Protein AF-A0A354H2T2-F1 (afdb_monomer)

Sequence (137 aa):
MGKTIIQIYEVQKPKEAEALVDLGVDHIGSVLTDSAKLKNAAIRKTVQVIQQAGAKSGLIPLFKDQAIIFQALDYYQPDFVHFCDLLSPFPRDQAKVAHNFDALLSLQSAVKDRFPQIEIMRSLSVPRTGISQTDKI

Radius of gyration: 16.94 Å; Cα contacts (8 Å, |Δi|>4): 197; chains: 1; bounding box: 33×37×43 Å

Structure (mmCIF, N/CA/C/O backbone):
data_AF-A0A354H2T2-F1
#
_entry.id   AF-A0A354H2T2-F1
#
loop_
_atom_site.group_PDB
_atom_site.id
_atom_site.type_symbol
_atom_site.label_atom_id
_atom_site.label_alt_id
_atom_site.label_comp_id
_atom_site.label_asym_id
_atom_site.label_entity_id
_atom_site.label_seq_id
_atom_site.pdbx_PDB_ins_code
_atom_site.Cartn_x
_atom_site.Cartn_y
_atom_site.Cartn_z
_atom_site.occupancy
_atom_site.B_iso_or_equiv
_atom_site.auth_seq_id
_atom_site.auth_comp_id
_atom_site.auth_asym_id
_atom_site.auth_atom_id
_atom_site.pdbx_PDB_model_num
ATOM 1 N N . MET A 1 1 ? 15.581 -15.030 14.905 1.00 53.19 1 MET A N 1
ATOM 2 C CA . MET A 1 1 ? 14.663 -15.048 13.744 1.00 53.19 1 MET A CA 1
ATOM 3 C C . MET A 1 1 ? 13.819 -13.789 13.794 1.00 53.19 1 MET A C 1
ATOM 5 O O . MET A 1 1 ? 13.355 -13.455 14.875 1.00 53.19 1 MET A O 1
ATOM 9 N N . GLY A 1 2 ? 13.680 -13.071 12.677 1.00 79.56 2 GLY A N 1
ATOM 10 C CA . GLY A 1 2 ? 12.769 -11.925 12.602 1.00 79.56 2 GLY A CA 1
ATOM 11 C C . GLY A 1 2 ? 11.308 -12.376 12.679 1.00 79.56 2 GLY A C 1
ATOM 12 O O . GLY A 1 2 ? 10.992 -13.506 12.305 1.00 79.56 2 GLY A O 1
ATOM 13 N N . LYS A 1 3 ? 10.428 -11.505 13.182 1.00 88.56 3 LYS A N 1
ATOM 14 C CA . LYS A 1 3 ? 8.977 -11.725 13.167 1.00 88.56 3 LYS A CA 1
ATOM 15 C C . LYS A 1 3 ? 8.509 -11.885 11.713 1.00 88.56 3 LYS A C 1
ATOM 17 O O . LYS A 1 3 ? 8.900 -11.098 10.855 1.00 88.56 3 LYS A O 1
ATOM 22 N N . THR A 1 4 ? 7.688 -12.900 11.441 1.00 94.06 4 THR A N 1
ATOM 23 C CA . THR A 1 4 ? 7.006 -13.027 10.142 1.00 94.06 4 THR A CA 1
ATOM 24 C C . THR A 1 4 ? 5.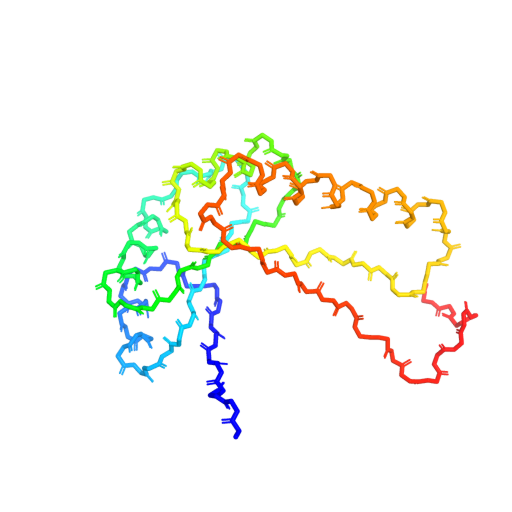894 -11.988 10.082 1.00 94.06 4 THR A C 1
ATOM 26 O O . THR A 1 4 ? 5.096 -11.922 11.012 1.00 94.06 4 THR A O 1
ATOM 29 N N . ILE A 1 5 ? 5.868 -11.181 9.021 1.00 95.69 5 ILE A N 1
ATOM 30 C CA . ILE A 1 5 ? 4.829 -10.171 8.790 1.00 95.69 5 ILE A CA 1
ATOM 31 C C . ILE A 1 5 ? 3.694 -10.818 7.998 1.00 95.69 5 ILE A C 1
ATOM 33 O O . ILE A 1 5 ? 3.934 -11.386 6.930 1.00 95.69 5 ILE A O 1
ATOM 37 N N . ILE A 1 6 ? 2.467 -10.707 8.499 1.00 97.75 6 ILE A N 1
ATOM 38 C CA . ILE A 1 6 ? 1.249 -11.100 7.787 1.00 97.75 6 ILE A CA 1
ATOM 39 C C . ILE A 1 6 ? 0.662 -9.859 7.120 1.00 97.75 6 ILE A C 1
ATOM 41 O O . ILE A 1 6 ? 0.400 -8.851 7.776 1.00 97.75 6 ILE A O 1
ATOM 45 N N . GLN A 1 7 ? 0.445 -9.939 5.808 1.00 98.06 7 GLN A N 1
ATOM 46 C CA . GLN A 1 7 ? -0.064 -8.828 5.014 1.00 98.06 7 GLN A CA 1
ATOM 47 C C . GLN A 1 7 ? -1.229 -9.265 4.128 1.00 98.06 7 GLN A C 1
ATOM 49 O O . GLN A 1 7 ? -1.099 -10.237 3.384 1.00 98.06 7 GLN A O 1
ATOM 54 N N . ILE A 1 8 ? -2.350 -8.542 4.191 1.00 98.25 8 ILE A N 1
ATOM 55 C CA . ILE A 1 8 ? -3.567 -8.828 3.415 1.00 98.25 8 ILE A CA 1
ATOM 56 C C . ILE A 1 8 ? -3.978 -7.592 2.615 1.00 98.25 8 ILE A C 1
ATOM 58 O O . ILE A 1 8 ? -3.965 -6.469 3.119 1.00 98.25 8 ILE A O 1
ATOM 62 N N . TYR A 1 9 ? -4.335 -7.810 1.352 1.00 97.06 9 TYR A N 1
ATOM 63 C CA . TYR A 1 9 ? -4.680 -6.760 0.401 1.00 97.06 9 TYR A CA 1
ATOM 64 C C . TYR A 1 9 ? -6.136 -6.826 -0.048 1.00 97.06 9 TYR A C 1
ATOM 66 O O . TYR A 1 9 ? -6.826 -7.815 0.174 1.00 97.06 9 TYR A O 1
ATOM 74 N N . GLU A 1 10 ? -6.556 -5.747 -0.707 1.00 96.69 10 GLU A N 1
ATOM 75 C CA . GLU A 1 10 ? -7.907 -5.535 -1.229 1.00 96.69 10 GLU A CA 1
ATOM 76 C C . GLU A 1 10 ? -8.983 -5.457 -0.137 1.00 96.69 10 GLU A C 1
ATOM 78 O O . GLU A 1 10 ? -10.137 -5.831 -0.322 1.00 96.69 10 GLU A O 1
ATOM 83 N N . VAL A 1 11 ? -8.609 -4.882 1.005 1.00 98.25 11 VAL A N 1
ATOM 84 C CA . VAL A 1 11 ? -9.533 -4.576 2.099 1.00 98.25 11 VAL A CA 1
ATOM 85 C C . VAL A 1 11 ? -10.097 -3.182 1.876 1.00 98.25 11 VAL A C 1
ATOM 87 O O . VAL A 1 11 ?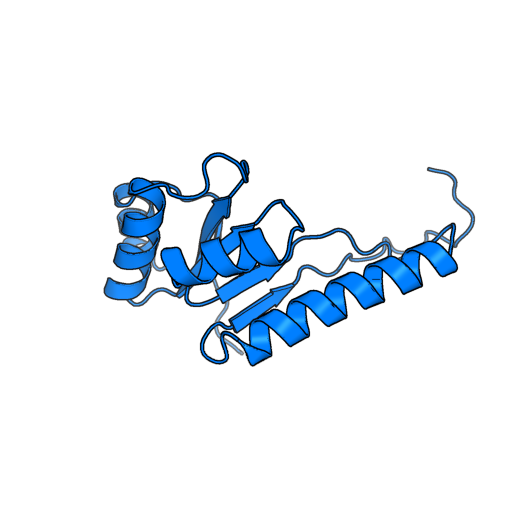 -9.354 -2.201 1.873 1.00 98.25 11 VAL A O 1
ATOM 90 N N . GLN A 1 12 ? -11.405 -3.084 1.647 1.00 97.62 12 GLN A N 1
ATOM 91 C CA . GLN A 1 12 ? -12.046 -1.838 1.194 1.00 97.62 12 GLN A CA 1
ATOM 92 C C . GLN A 1 12 ? -13.085 -1.302 2.186 1.00 97.62 12 GLN A C 1
ATOM 94 O O . GLN A 1 12 ? -13.618 -0.203 1.984 1.00 97.62 12 GLN A O 1
ATOM 99 N N . LYS A 1 13 ? -13.410 -2.075 3.233 1.00 98.31 13 LYS A N 1
ATOM 100 C CA . LYS A 1 13 ? -14.410 -1.714 4.244 1.00 98.31 13 LYS A CA 1
ATOM 101 C C . LYS A 1 13 ? -13.808 -1.697 5.654 1.00 98.31 13 LYS A C 1
ATOM 103 O O . LYS A 1 13 ? -13.094 -2.631 6.014 1.00 98.31 13 LYS A O 1
ATOM 108 N N . PRO A 1 14 ? -14.205 -0.740 6.514 1.00 98.44 14 PRO A N 1
ATOM 109 C CA . PRO A 1 14 ? -13.687 -0.647 7.882 1.00 98.44 14 PRO A CA 1
ATOM 110 C C . PRO A 1 14 ? -13.880 -1.921 8.712 1.00 98.44 14 PRO A C 1
ATOM 112 O O . PRO A 1 14 ? -12.949 -2.367 9.362 1.00 98.44 14 PRO A O 1
ATOM 115 N N . LYS A 1 15 ? -15.054 -2.562 8.617 1.00 98.25 15 LYS A N 1
ATOM 116 C CA . LYS A 1 15 ? -15.350 -3.803 9.355 1.00 98.25 15 LYS A CA 1
ATOM 117 C C . LYS A 1 15 ? -14.456 -4.981 8.960 1.00 98.25 15 LYS A C 1
ATOM 119 O O . LYS A 1 15 ? -14.179 -5.841 9.784 1.00 98.25 15 LYS A O 1
ATOM 124 N N . GLU A 1 16 ? -14.041 -5.042 7.693 1.00 98.50 16 GLU A N 1
ATOM 125 C CA . GLU A 1 16 ? -13.101 -6.068 7.228 1.00 98.50 16 GLU A CA 1
ATOM 126 C C . GLU A 1 16 ? -11.721 -5.807 7.839 1.00 98.50 16 GLU A C 1
ATOM 128 O O . GLU A 1 16 ? -11.091 -6.732 8.335 1.00 98.50 16 GLU A O 1
ATOM 133 N N . ALA A 1 17 ? -11.285 -4.543 7.878 1.00 98.56 17 ALA A N 1
ATOM 134 C CA . ALA A 1 17 ? -10.035 -4.171 8.528 1.00 98.56 17 ALA A CA 1
ATOM 135 C C . ALA A 1 17 ? -10.041 -4.463 10.035 1.00 98.56 17 ALA A C 1
ATOM 137 O O . ALA A 1 17 ? -9.080 -5.050 10.514 1.00 98.56 17 ALA A O 1
ATOM 138 N N . GLU A 1 18 ? -11.112 -4.123 10.761 1.00 98.44 18 GLU A N 1
ATOM 139 C CA . GLU A 1 18 ? -11.261 -4.431 12.197 1.00 98.44 18 GLU A CA 1
ATOM 140 C C . GLU A 1 18 ? -11.056 -5.927 12.461 1.00 98.44 18 GLU A C 1
ATOM 142 O O . GLU A 1 18 ? -10.187 -6.305 13.241 1.00 98.44 18 GLU A O 1
ATOM 147 N N . ALA A 1 19 ? -11.772 -6.779 11.720 1.00 98.56 19 ALA A N 1
ATOM 148 C CA . ALA A 1 19 ? -11.661 -8.226 11.867 1.00 98.56 19 ALA A CA 1
ATOM 149 C C . ALA A 1 19 ? -10.242 -8.750 11.581 1.00 98.56 19 ALA A C 1
ATOM 151 O O . ALA A 1 19 ? -9.786 -9.689 12.227 1.00 98.56 19 ALA A O 1
ATOM 152 N N . LEU A 1 20 ? -9.532 -8.163 10.615 1.00 98.69 20 LEU A N 1
ATOM 153 C CA . LEU A 1 20 ? -8.159 -8.557 10.296 1.00 98.69 20 LEU A CA 1
ATOM 154 C C . LEU A 1 20 ? -7.157 -8.092 11.355 1.00 98.69 20 LEU A C 1
ATOM 156 O O . LEU A 1 20 ? -6.224 -8.833 11.668 1.00 98.69 20 LEU A O 1
ATOM 160 N N . VAL A 1 21 ? -7.352 -6.906 11.935 1.00 98.06 21 VAL A N 1
ATOM 161 C CA . VAL A 1 21 ? -6.520 -6.444 13.052 1.00 98.06 21 VAL A CA 1
ATOM 162 C C . VAL A 1 21 ? -6.723 -7.335 14.278 1.00 98.06 21 VAL A C 1
ATOM 164 O O . VAL A 1 21 ? -5.735 -7.758 14.877 1.00 98.06 21 VAL A O 1
ATOM 167 N N . ASP A 1 22 ? -7.964 -7.712 14.593 1.00 98.12 22 ASP A N 1
ATOM 168 C CA . ASP A 1 22 ? -8.275 -8.633 15.698 1.00 98.12 22 ASP A CA 1
ATOM 169 C C . ASP A 1 22 ? -7.623 -10.018 15.514 1.00 98.12 22 ASP A C 1
ATOM 171 O O . ASP A 1 22 ? -7.276 -10.688 16.488 1.00 98.12 22 ASP A O 1
ATOM 175 N N . LEU A 1 23 ? -7.406 -10.443 14.263 1.00 97.88 23 LEU A N 1
ATOM 176 C CA . LEU A 1 23 ? -6.681 -11.672 13.914 1.00 97.88 23 LEU A CA 1
ATOM 177 C C . LEU A 1 23 ? -5.148 -11.527 13.971 1.00 97.88 23 LEU A C 1
ATOM 179 O O . LEU A 1 23 ? -4.436 -12.510 13.756 1.00 97.88 23 LEU A O 1
ATOM 183 N N . GLY A 1 24 ? -4.627 -10.333 14.257 1.00 97.19 24 GLY A N 1
ATOM 184 C CA . GLY A 1 24 ? -3.194 -10.065 14.366 1.00 97.19 24 GLY A CA 1
ATOM 185 C C . GLY A 1 24 ? -2.486 -9.837 13.029 1.00 97.19 24 GLY A C 1
ATOM 186 O O . GLY A 1 24 ? -1.278 -10.061 12.940 1.00 97.19 24 GLY A O 1
ATOM 187 N N . VAL A 1 25 ? -3.206 -9.414 11.984 1.00 98.38 25 VAL A N 1
ATOM 188 C CA . VAL A 1 25 ? -2.598 -9.042 10.697 1.00 98.38 25 VAL A CA 1
ATOM 189 C C . VAL A 1 25 ? -1.774 -7.766 10.869 1.00 98.38 25 VAL A C 1
ATOM 191 O O . VAL A 1 25 ? -2.278 -6.750 11.340 1.00 98.38 25 VAL A O 1
ATOM 194 N N . ASP A 1 26 ? -0.504 -7.806 10.465 1.00 98.19 26 ASP A N 1
ATOM 195 C CA . ASP A 1 26 ? 0.429 -6.697 10.671 1.00 98.19 26 ASP A CA 1
ATOM 196 C C . ASP A 1 26 ? 0.180 -5.541 9.697 1.00 98.19 26 ASP A C 1
ATOM 198 O O . ASP A 1 26 ? 0.206 -4.371 10.084 1.00 98.19 26 ASP A O 1
ATOM 202 N N . HIS A 1 27 ? -0.009 -5.863 8.415 1.00 98.50 27 HIS A N 1
ATOM 203 C CA . HIS A 1 27 ? -0.160 -4.890 7.336 1.00 98.50 27 HIS A CA 1
ATOM 204 C C . HIS A 1 27 ? -1.453 -5.154 6.554 1.00 98.50 27 HIS A C 1
ATOM 206 O O . HIS A 1 27 ? -1.702 -6.267 6.089 1.00 98.50 27 HIS A O 1
ATOM 212 N N . ILE A 1 28 ? -2.269 -4.129 6.345 1.00 98.75 28 ILE A N 1
ATOM 213 C CA . ILE A 1 28 ? -3.557 -4.247 5.657 1.00 98.75 28 ILE A CA 1
ATOM 214 C C . ILE A 1 28 ? -3.625 -3.179 4.574 1.00 98.75 28 ILE A C 1
ATOM 216 O O . ILE A 1 28 ? -3.421 -2.001 4.857 1.00 98.75 28 ILE A O 1
ATOM 220 N N . GLY A 1 29 ? -3.897 -3.568 3.328 1.00 98.06 29 GLY A N 1
ATOM 221 C CA . GLY A 1 29 ? -3.883 -2.630 2.207 1.00 98.06 29 GLY A CA 1
ATOM 222 C C . GLY A 1 29 ? -5.165 -2.577 1.385 1.00 98.06 29 GLY A C 1
ATOM 223 O O . GLY A 1 29 ? -5.820 -3.591 1.142 1.00 98.06 29 GLY A O 1
ATOM 224 N N . SER A 1 30 ? -5.469 -1.381 0.890 1.00 98.12 30 SER A N 1
ATOM 225 C CA . SER A 1 30 ? -6.556 -1.110 -0.052 1.00 98.12 30 SER A CA 1
ATOM 226 C C . SER A 1 30 ? -6.020 -0.948 -1.476 1.00 98.12 30 SER A C 1
ATOM 228 O O . SER A 1 30 ? -4.900 -0.476 -1.685 1.00 98.12 30 SER A O 1
ATOM 230 N N . VAL A 1 31 ? -6.830 -1.314 -2.472 1.00 97.00 31 VAL A N 1
ATOM 231 C CA . VAL A 1 31 ? -6.464 -1.244 -3.898 1.00 97.00 31 VAL A CA 1
ATOM 232 C C . VAL A 1 31 ? -7.262 -0.136 -4.580 1.00 97.00 31 VAL A C 1
ATOM 234 O O . VAL A 1 31 ? -8.484 -0.072 -4.442 1.00 97.00 31 VAL A O 1
ATOM 237 N N . LEU A 1 32 ? -6.590 0.730 -5.338 1.00 95.75 32 LEU A N 1
ATOM 238 C CA . LEU A 1 32 ? -7.226 1.765 -6.152 1.00 95.75 32 LEU A CA 1
ATOM 239 C C . LEU A 1 32 ? -7.189 1.353 -7.624 1.00 95.75 32 LEU A C 1
ATOM 241 O O . LEU A 1 32 ? -6.133 1.366 -8.255 1.00 95.75 32 LEU A O 1
ATOM 245 N N . THR A 1 33 ? -8.350 0.991 -8.167 1.00 91.00 33 THR A N 1
ATOM 246 C CA . THR A 1 33 ? -8.498 0.506 -9.549 1.00 91.00 33 THR A CA 1
ATOM 247 C C . THR A 1 33 ? -8.867 1.606 -10.544 1.00 91.00 33 THR A C 1
ATOM 249 O O . THR A 1 33 ? -8.525 1.504 -11.716 1.00 91.00 33 THR A O 1
ATOM 252 N N . ASP A 1 34 ? -9.565 2.652 -10.094 1.00 86.56 34 ASP A N 1
ATOM 253 C CA . ASP A 1 34 ? -10.141 3.690 -10.952 1.00 86.56 34 ASP A CA 1
ATOM 254 C C . ASP A 1 34 ? -9.616 5.075 -10.558 1.00 86.56 34 ASP A C 1
ATOM 256 O O . ASP A 1 34 ? -9.955 5.622 -9.504 1.00 86.56 34 ASP A O 1
ATOM 260 N N . SER A 1 35 ? -8.802 5.662 -11.435 1.00 84.12 35 SER A N 1
ATOM 261 C CA . SER A 1 35 ? -8.247 7.001 -11.252 1.00 84.12 35 SER A CA 1
ATOM 262 C C . SER A 1 35 ? -9.304 8.111 -11.327 1.00 84.12 35 SER A C 1
ATOM 264 O O . SER A 1 35 ? -9.094 9.186 -10.766 1.00 84.12 35 SER A O 1
ATOM 266 N N . ALA A 1 36 ? -10.451 7.873 -11.974 1.00 80.88 36 ALA A N 1
ATOM 267 C CA . ALA A 1 36 ? -11.549 8.836 -12.071 1.00 80.88 36 ALA A CA 1
ATOM 268 C C . ALA A 1 36 ? -12.404 8.891 -10.793 1.00 80.88 36 ALA A C 1
ATOM 270 O O . ALA A 1 36 ? -13.045 9.906 -10.516 1.00 80.88 36 ALA A O 1
ATOM 271 N N . LYS A 1 37 ? -12.388 7.830 -9.976 1.00 83.25 37 LYS A N 1
ATOM 272 C CA . LYS A 1 37 ? -13.113 7.738 -8.694 1.00 83.25 37 LYS A CA 1
ATOM 273 C C . LYS A 1 37 ? -12.158 7.704 -7.508 1.00 83.25 37 LYS A C 1
ATOM 275 O O . LYS A 1 37 ? -12.311 6.917 -6.576 1.00 83.25 37 LYS A O 1
ATOM 280 N N . LEU A 1 38 ? -11.184 8.610 -7.538 1.00 84.94 38 LEU A N 1
ATOM 281 C CA . LEU A 1 38 ? -10.070 8.626 -6.597 1.00 84.94 38 LEU A CA 1
ATOM 282 C C . LEU A 1 38 ? -10.498 8.728 -5.130 1.00 84.94 38 LEU A C 1
ATOM 284 O O . LEU A 1 38 ? -9.870 8.117 -4.274 1.00 84.94 38 LEU A O 1
ATOM 288 N N . LYS A 1 39 ? -11.540 9.509 -4.821 1.00 89.69 39 LYS A N 1
ATOM 289 C CA . LYS A 1 39 ? -11.972 9.790 -3.444 1.00 89.69 39 LYS A CA 1
ATOM 290 C C . LYS A 1 39 ? -13.095 8.849 -3.021 1.00 89.69 39 LYS A C 1
ATOM 292 O O . LYS A 1 39 ? -14.265 9.103 -3.300 1.00 89.69 39 LYS A O 1
ATOM 297 N N . ASN A 1 40 ? -12.737 7.795 -2.298 1.00 94.62 40 ASN A N 1
ATOM 298 C CA . ASN A 1 40 ? -13.665 6.844 -1.70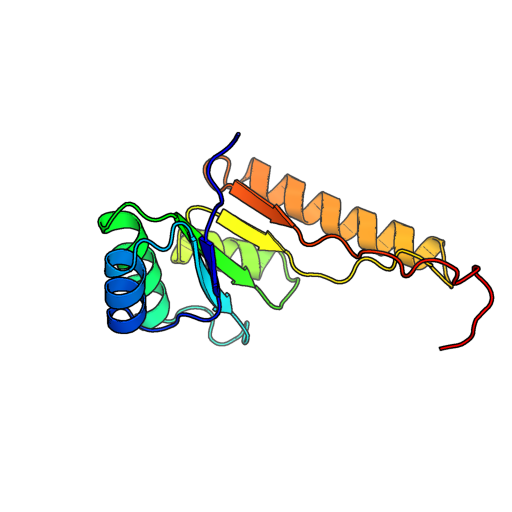7 1.00 94.62 40 ASN A CA 1
ATOM 299 C C . ASN A 1 40 ? -13.621 6.953 -0.175 1.00 94.62 40 ASN A C 1
ATOM 301 O O . ASN A 1 40 ? -12.626 6.617 0.470 1.00 94.62 40 ASN A O 1
ATOM 305 N N . ALA A 1 41 ? -14.727 7.410 0.415 1.00 95.81 41 ALA A N 1
ATOM 306 C CA . ALA A 1 41 ? -14.829 7.605 1.859 1.00 95.81 41 ALA A CA 1
ATOM 307 C C . ALA A 1 41 ? -14.715 6.293 2.655 1.00 95.81 41 ALA A C 1
ATOM 309 O O . ALA A 1 41 ? -14.175 6.306 3.761 1.00 95.81 41 ALA A O 1
ATOM 310 N N . ALA A 1 42 ? -15.175 5.164 2.101 1.00 96.94 42 ALA A N 1
ATOM 311 C CA . ALA A 1 42 ? -15.072 3.862 2.757 1.00 96.94 42 ALA A CA 1
ATOM 312 C C . ALA A 1 42 ? -13.611 3.404 2.853 1.00 96.94 42 ALA A C 1
ATOM 314 O O . ALA A 1 42 ? -13.170 3.000 3.927 1.00 96.94 42 ALA A O 1
ATOM 315 N N . ILE A 1 43 ? -12.835 3.566 1.776 1.00 97.75 43 ILE A N 1
ATOM 316 C CA . ILE A 1 43 ? -11.397 3.257 1.767 1.00 97.75 43 ILE A CA 1
ATOM 317 C C . ILE A 1 43 ? -10.653 4.171 2.741 1.00 97.75 43 ILE A C 1
ATOM 319 O O . ILE A 1 43 ? -9.874 3.699 3.562 1.00 97.75 43 ILE A O 1
ATOM 323 N N . ARG A 1 44 ? -10.951 5.477 2.735 1.00 98.06 44 ARG A N 1
ATOM 324 C CA . ARG A 1 44 ? -10.322 6.422 3.669 1.00 98.06 44 ARG A CA 1
ATOM 325 C C . ARG A 1 44 ? -10.606 6.058 5.122 1.00 98.06 44 ARG A C 1
ATOM 327 O O . ARG A 1 44 ? -9.699 6.097 5.946 1.00 98.06 44 ARG A O 1
ATOM 334 N N . LYS A 1 45 ? -11.844 5.669 5.436 1.00 98.50 45 LYS A N 1
ATOM 335 C CA . LYS A 1 45 ? -12.188 5.201 6.781 1.00 98.50 45 LYS A CA 1
ATOM 336 C C . LYS A 1 45 ? -11.493 3.879 7.121 1.00 98.50 45 LYS A C 1
ATOM 338 O O . LYS A 1 45 ? -11.096 3.703 8.265 1.00 98.50 45 LYS A O 1
ATOM 343 N N . THR A 1 46 ? -11.318 2.992 6.143 1.00 98.62 46 THR A N 1
ATOM 344 C CA . THR A 1 46 ? -10.590 1.722 6.300 1.00 98.62 46 THR A CA 1
ATOM 345 C C . THR A 1 46 ? -9.132 1.977 6.680 1.00 98.62 46 THR A C 1
ATOM 347 O O . THR A 1 46 ? -8.685 1.462 7.698 1.00 98.62 46 THR A O 1
ATOM 350 N N . VAL A 1 47 ? -8.430 2.854 5.951 1.00 98.56 47 VAL A N 1
ATOM 351 C CA . VAL A 1 47 ? -7.050 3.278 6.266 1.00 98.56 47 VAL A CA 1
ATOM 352 C C . VAL A 1 47 ? -6.941 3.809 7.699 1.00 98.56 47 VAL A C 1
ATOM 354 O O . VAL A 1 47 ? -6.104 3.344 8.468 1.00 98.56 47 VAL A O 1
ATOM 357 N N . GLN A 1 48 ? -7.846 4.711 8.089 1.00 98.56 48 GLN A N 1
ATOM 358 C CA . GLN A 1 48 ? -7.860 5.288 9.437 1.00 98.56 48 GLN A CA 1
ATOM 359 C C . GLN A 1 48 ? -8.072 4.241 10.534 1.00 98.56 48 GLN A C 1
ATOM 361 O O . GLN A 1 48 ? -7.445 4.325 11.583 1.00 98.56 48 GLN A O 1
ATOM 366 N N . VAL A 1 49 ? -8.967 3.275 10.313 1.00 98.56 49 VAL A N 1
ATOM 367 C CA . VAL A 1 49 ? -9.247 2.203 11.278 1.00 98.56 49 VAL A CA 1
ATOM 368 C C . VAL A 1 49 ? -8.028 1.303 11.473 1.00 98.56 49 VAL A C 1
ATOM 370 O O . VAL A 1 49 ? -7.684 1.004 12.612 1.00 98.56 49 VAL A O 1
ATOM 373 N N . ILE A 1 50 ? -7.337 0.942 10.388 1.00 98.69 50 ILE A N 1
ATOM 374 C CA . ILE A 1 50 ? -6.102 0.145 10.440 1.00 98.69 50 ILE A CA 1
ATOM 375 C C . ILE A 1 50 ? -5.044 0.864 11.291 1.00 98.69 50 ILE A C 1
ATOM 377 O O . ILE A 1 50 ? -4.519 0.283 12.241 1.00 98.69 50 ILE A O 1
ATOM 381 N N . GLN A 1 51 ? -4.800 2.147 10.998 1.00 98.50 51 GLN A N 1
ATOM 382 C CA . GLN A 1 51 ? -3.832 2.985 11.717 1.00 98.50 51 GLN A CA 1
ATOM 383 C C . GLN A 1 51 ? -4.178 3.140 13.203 1.00 98.50 51 GLN A C 1
ATOM 385 O O . GLN A 1 51 ? -3.314 2.997 14.066 1.00 98.50 51 GLN A O 1
ATOM 390 N N . GLN A 1 52 ? -5.448 3.415 13.519 1.00 98.38 52 GLN A N 1
ATOM 391 C CA . GLN A 1 52 ? -5.920 3.594 14.899 1.00 98.38 52 GLN A CA 1
ATOM 392 C C . GLN A 1 52 ? -5.794 2.321 15.737 1.00 98.38 52 GLN A C 1
ATOM 394 O O . GLN A 1 52 ? -5.597 2.409 16.947 1.00 98.38 52 GLN A O 1
ATOM 399 N N . ALA A 1 53 ? -5.891 1.156 15.100 1.00 97.19 53 ALA A N 1
ATOM 400 C CA . ALA A 1 53 ? -5.762 -0.138 15.753 1.00 97.19 53 ALA A CA 1
ATOM 401 C C . ALA A 1 53 ? -4.305 -0.651 15.809 1.00 97.19 53 ALA A C 1
ATOM 403 O O . ALA A 1 53 ? -4.051 -1.726 16.347 1.00 97.19 53 ALA A O 1
ATOM 404 N N . GLY A 1 54 ? -3.335 0.124 15.305 1.00 96.56 54 GLY A N 1
ATOM 405 C CA . GLY A 1 54 ? -1.900 -0.157 15.436 1.00 96.56 54 GLY A CA 1
ATOM 406 C C . GLY A 1 54 ? -1.300 -1.067 14.359 1.00 96.56 54 GLY A C 1
ATOM 407 O O . GLY A 1 54 ? -0.122 -1.414 14.458 1.00 96.56 54 GLY A O 1
ATOM 408 N N . ALA A 1 55 ? -2.067 -1.435 13.331 1.00 98.25 55 ALA A N 1
ATOM 409 C CA . ALA A 1 55 ? -1.559 -2.116 12.140 1.00 98.25 55 ALA A CA 1
ATOM 410 C C . ALA A 1 55 ? -1.098 -1.094 11.083 1.00 98.25 55 ALA A C 1
ATOM 412 O O . ALA A 1 55 ? -1.496 0.072 11.114 1.00 98.25 55 ALA A O 1
ATOM 413 N N . LYS A 1 56 ? -0.266 -1.518 10.123 1.00 98.50 56 LYS A N 1
ATOM 414 C CA . LYS A 1 56 ? 0.166 -0.646 9.018 1.00 98.50 56 LYS A CA 1
ATOM 415 C C . LYS A 1 56 ? -0.838 -0.668 7.872 1.00 98.50 56 LYS A C 1
ATOM 417 O O . LYS A 1 56 ? -1.128 -1.719 7.301 1.00 98.50 56 LYS A O 1
ATOM 422 N N . SER A 1 57 ? -1.310 0.504 7.486 1.00 98.69 57 SER A N 1
ATOM 423 C CA . SER A 1 57 ? -2.166 0.725 6.327 1.00 98.69 57 SER A CA 1
ATOM 424 C C . SER A 1 57 ? -1.358 0.863 5.033 1.00 98.69 57 SER A C 1
ATOM 426 O O . SER A 1 57 ? -0.384 1.614 4.953 1.00 98.69 57 SER A O 1
ATOM 428 N N . GLY A 1 58 ? -1.779 0.138 4.001 1.00 98.38 58 GLY A N 1
ATOM 429 C CA . GLY A 1 58 ? -1.170 0.146 2.675 1.00 98.38 58 GLY A CA 1
ATOM 430 C C . GLY A 1 58 ? -2.105 0.670 1.592 1.00 98.38 58 GLY A C 1
ATOM 431 O O . GLY A 1 58 ? -3.318 0.460 1.642 1.00 98.38 58 GLY A O 1
ATOM 432 N N . LEU A 1 59 ? -1.539 1.283 0.556 1.00 98.19 59 LEU A N 1
ATOM 433 C CA . LEU A 1 59 ? -2.277 1.657 -0.650 1.00 98.19 59 LEU A CA 1
ATOM 434 C C . LEU A 1 59 ? -1.609 1.082 -1.901 1.00 98.19 59 LEU A C 1
ATOM 436 O O . LEU A 1 59 ? -0.413 1.283 -2.108 1.00 98.19 59 LEU A O 1
ATOM 440 N N . ILE A 1 60 ? -2.383 0.402 -2.748 1.00 97.62 60 ILE A N 1
ATOM 441 C CA . ILE A 1 60 ? -1.933 -0.119 -4.046 1.00 97.62 60 ILE A CA 1
ATOM 442 C C . ILE A 1 60 ? -2.648 0.646 -5.168 1.00 97.62 60 ILE A C 1
ATOM 444 O O . ILE A 1 60 ? -3.796 0.326 -5.488 1.00 97.62 60 ILE A O 1
ATOM 448 N N . PRO A 1 61 ? -2.015 1.656 -5.785 1.00 96.12 61 PRO A N 1
ATOM 449 C CA . PRO A 1 61 ? -2.536 2.262 -7.002 1.00 96.12 61 PRO A CA 1
ATOM 450 C C . PRO A 1 61 ? -2.280 1.348 -8.210 1.00 96.12 61 PRO A C 1
ATOM 452 O O . PRO A 1 61 ? -1.135 1.025 -8.515 1.00 96.12 61 PRO A O 1
ATOM 455 N N . LEU A 1 62 ? -3.333 0.971 -8.942 1.00 94.00 62 LEU A N 1
ATOM 456 C CA . LEU A 1 62 ? -3.227 0.232 -10.213 1.00 94.00 62 LEU A CA 1
ATOM 457 C C . LEU A 1 62 ? -3.167 1.167 -11.433 1.00 94.00 62 LEU A C 1
ATOM 459 O O . LEU A 1 62 ? -3.597 0.828 -12.534 1.00 94.00 62 LEU A O 1
ATOM 463 N N . PHE A 1 63 ? -2.623 2.363 -11.230 1.00 92.06 63 PHE A N 1
ATOM 464 C CA . PHE A 1 63 ? -2.401 3.390 -12.241 1.00 92.06 63 PHE A CA 1
ATOM 465 C C . PHE A 1 63 ? -1.054 4.074 -11.991 1.00 92.06 63 PHE A C 1
ATOM 467 O O . PHE A 1 63 ? -0.518 4.026 -10.888 1.00 92.06 63 PHE A O 1
ATOM 474 N N . LYS A 1 64 ? -0.510 4.715 -13.031 1.00 89.81 64 LYS A N 1
ATOM 475 C CA . LYS A 1 64 ? 0.873 5.229 -13.051 1.00 89.81 64 LYS A CA 1
ATOM 476 C C . LYS A 1 64 ? 0.989 6.750 -13.068 1.00 89.81 64 LYS A C 1
ATOM 478 O O . LYS A 1 64 ? 2.096 7.272 -13.003 1.00 89.81 64 LYS A O 1
ATOM 483 N N . ASP A 1 65 ? -0.128 7.460 -13.201 1.00 93.31 65 ASP A N 1
ATOM 484 C CA . ASP A 1 65 ? -0.107 8.918 -13.270 1.00 93.31 65 ASP A CA 1
ATOM 485 C C . ASP A 1 65 ? 0.364 9.505 -11.932 1.00 93.31 65 ASP A C 1
ATOM 487 O O . ASP A 1 65 ? -0.295 9.355 -10.901 1.00 93.31 65 ASP A O 1
ATOM 491 N N . GLN A 1 66 ? 1.516 10.178 -11.956 1.00 95.25 66 GLN A N 1
ATOM 492 C CA . GLN A 1 66 ? 2.149 10.746 -10.768 1.00 95.25 66 GLN A CA 1
ATOM 493 C C . GLN A 1 66 ? 1.246 11.761 -10.057 1.00 95.25 66 GLN A C 1
ATOM 495 O O . GLN A 1 66 ? 1.176 11.765 -8.827 1.00 95.25 66 GLN A O 1
ATOM 500 N N . ALA A 1 67 ? 0.546 12.618 -10.802 1.00 95.88 67 ALA A N 1
ATOM 501 C CA . ALA A 1 67 ? -0.307 13.643 -10.214 1.00 95.88 67 ALA A CA 1
ATOM 502 C C . ALA A 1 67 ? -1.519 13.015 -9.513 1.00 95.88 67 ALA A C 1
ATOM 504 O O . ALA A 1 67 ? -1.928 13.489 -8.451 1.00 95.88 67 ALA A O 1
ATOM 505 N N . ILE A 1 68 ? -2.069 11.935 -10.070 1.00 96.19 68 ILE A N 1
ATOM 506 C CA . ILE A 1 68 ? -3.174 11.185 -9.459 1.00 96.19 68 ILE A CA 1
ATOM 507 C C . ILE A 1 68 ? -2.687 10.405 -8.233 1.00 96.19 68 ILE A C 1
ATOM 509 O O . ILE A 1 68 ? -3.354 10.422 -7.198 1.00 96.19 68 ILE A O 1
ATOM 513 N N . ILE A 1 69 ? -1.511 9.774 -8.302 1.00 97.12 69 ILE A N 1
ATOM 514 C CA . ILE A 1 69 ? -0.900 9.089 -7.152 1.00 97.12 69 ILE A CA 1
ATOM 515 C C . ILE A 1 69 ? -0.679 10.077 -6.008 1.00 97.12 69 ILE A C 1
ATOM 517 O O . ILE A 1 69 ? -1.060 9.792 -4.878 1.00 97.12 69 ILE A O 1
ATOM 521 N N . PHE A 1 70 ? -0.138 11.264 -6.283 1.00 97.88 70 PHE A N 1
ATOM 522 C CA . PHE A 1 70 ? 0.071 12.284 -5.255 1.00 97.88 70 PHE A CA 1
ATOM 523 C C . PHE A 1 70 ? -1.239 12.718 -4.601 1.00 97.88 70 PHE A C 1
ATOM 525 O O . PHE A 1 70 ? -1.312 12.787 -3.379 1.00 97.88 70 PHE A O 1
ATOM 532 N N . GLN A 1 71 ? -2.292 12.934 -5.393 1.00 97.31 71 GLN A N 1
ATOM 533 C CA . GLN A 1 71 ? -3.621 13.235 -4.857 1.00 97.31 71 GLN A CA 1
ATOM 534 C C . GLN A 1 71 ? -4.176 12.094 -3.993 1.00 97.31 71 GLN A C 1
ATOM 536 O O . GLN A 1 71 ? -4.833 12.358 -2.986 1.00 97.31 71 GLN A O 1
ATOM 541 N N . ALA A 1 72 ? -3.918 10.835 -4.362 1.00 97.69 72 ALA A N 1
ATOM 542 C CA . ALA A 1 72 ? -4.324 9.681 -3.568 1.00 97.69 72 ALA A CA 1
ATOM 543 C C . ALA A 1 72 ? -3.585 9.647 -2.225 1.00 97.69 72 ALA A C 1
ATOM 545 O O . ALA A 1 72 ? -4.223 9.507 -1.184 1.00 97.69 72 ALA A O 1
ATOM 546 N N . LEU A 1 73 ? -2.261 9.811 -2.240 1.00 98.19 73 LEU A N 1
ATOM 547 C CA . LEU A 1 73 ? -1.431 9.790 -1.034 1.00 98.19 73 LEU A CA 1
ATOM 548 C C . LEU A 1 73 ? -1.767 10.952 -0.092 1.00 98.19 73 LEU A C 1
ATOM 550 O O . LEU A 1 73 ? -1.898 10.726 1.108 1.00 98.19 73 LEU A O 1
ATOM 554 N N . ASP A 1 74 ? -2.014 12.151 -0.626 1.00 97.81 74 ASP A N 1
ATOM 555 C CA . ASP A 1 74 ? -2.495 13.300 0.153 1.00 97.81 74 ASP A CA 1
ATOM 556 C C . ASP A 1 74 ? -3.867 13.031 0.800 1.00 97.81 74 ASP A C 1
ATOM 558 O O . ASP A 1 74 ? -4.117 13.436 1.935 1.00 97.81 74 ASP A O 1
ATOM 562 N N . TYR A 1 75 ? -4.778 12.358 0.090 1.00 97.88 75 TYR A N 1
ATOM 563 C CA . TYR A 1 75 ? -6.146 12.127 0.564 1.00 97.88 75 TYR A CA 1
ATOM 564 C C . TYR A 1 75 ? -6.263 10.973 1.569 1.00 97.88 75 TYR A C 1
ATOM 566 O O . TYR A 1 75 ? -6.990 11.088 2.563 1.00 97.88 75 TYR A O 1
ATOM 574 N N . TYR A 1 76 ? -5.596 9.853 1.281 1.00 98.25 76 TYR A N 1
ATOM 575 C CA . TYR A 1 76 ? -5.671 8.626 2.073 1.00 98.25 76 TYR A CA 1
ATOM 576 C C . TYR A 1 76 ? -4.637 8.581 3.196 1.00 98.25 76 TYR A C 1
ATOM 578 O O . TYR A 1 76 ? -4.942 7.997 4.227 1.00 98.25 76 TYR A O 1
ATOM 586 N N . GLN A 1 77 ? -3.466 9.201 3.011 1.00 98.12 77 GLN A N 1
ATOM 587 C CA . GLN A 1 77 ? -2.357 9.216 3.975 1.00 98.12 77 GLN A CA 1
ATOM 588 C C . GLN A 1 77 ? -2.033 7.827 4.572 1.00 98.12 77 GLN A C 1
ATOM 590 O O . GLN A 1 77 ? -2.037 7.678 5.795 1.00 98.12 77 GLN A O 1
ATOM 595 N N . PRO A 1 78 ? -1.788 6.797 3.735 1.00 98.56 78 PRO A N 1
ATOM 596 C CA . PRO A 1 78 ? -1.431 5.465 4.222 1.00 98.56 78 PRO A CA 1
ATOM 597 C C . PRO A 1 78 ? -0.037 5.467 4.866 1.00 98.56 78 PRO A C 1
ATOM 599 O O . PRO A 1 78 ? 0.779 6.347 4.586 1.00 98.56 78 PRO A O 1
ATOM 602 N N . ASP A 1 79 ? 0.277 4.438 5.650 1.00 98.75 79 ASP A N 1
ATOM 603 C CA . ASP A 1 79 ? 1.625 4.257 6.214 1.00 98.75 79 ASP A CA 1
ATOM 604 C C . ASP A 1 79 ? 2.634 3.844 5.137 1.00 98.75 79 ASP A C 1
ATOM 606 O O . ASP A 1 79 ? 3.811 4.206 5.198 1.00 98.75 79 ASP A O 1
ATOM 610 N N . PHE A 1 80 ? 2.173 3.115 4.117 1.00 98.69 80 PHE A N 1
ATOM 611 C CA . PHE A 1 80 ? 2.985 2.768 2.959 1.00 98.69 80 PHE A CA 1
ATOM 612 C C . PHE A 1 80 ? 2.200 2.757 1.645 1.00 98.69 80 PHE A C 1
ATOM 614 O O . PHE A 1 80 ? 0.998 2.488 1.591 1.00 98.69 80 PHE A O 1
ATOM 621 N N . VAL A 1 81 ? 2.913 2.993 0.547 1.00 98.50 81 VAL A N 1
ATOM 622 C CA . VAL A 1 81 ? 2.425 2.761 -0.816 1.00 98.50 81 VAL A CA 1
ATOM 623 C C . VAL A 1 81 ? 3.127 1.547 -1.412 1.00 98.50 81 VAL A C 1
ATOM 625 O O . VAL A 1 81 ? 4.340 1.391 -1.277 1.00 98.50 81 VAL A O 1
ATOM 628 N N . HIS A 1 82 ? 2.370 0.671 -2.068 1.00 97.81 82 HIS A N 1
ATOM 629 C CA . HIS A 1 82 ? 2.902 -0.505 -2.746 1.00 97.81 82 HIS A CA 1
ATOM 630 C C . HIS A 1 82 ? 2.818 -0.324 -4.264 1.00 97.81 82 HIS A C 1
ATOM 632 O O . HIS A 1 82 ? 1.730 -0.308 -4.838 1.00 97.81 82 HIS A O 1
ATOM 638 N N . PHE A 1 83 ? 3.975 -0.291 -4.928 1.00 95.56 83 PHE A N 1
ATOM 639 C CA . PHE A 1 83 ? 4.081 -0.336 -6.388 1.00 95.56 83 PHE A CA 1
ATOM 640 C C . PHE A 1 83 ? 4.268 -1.777 -6.874 1.00 95.56 83 PHE A C 1
ATOM 642 O O . PHE A 1 83 ? 5.343 -2.366 -6.722 1.00 95.56 83 PHE A O 1
ATOM 649 N N . CYS A 1 84 ? 3.211 -2.356 -7.448 1.00 91.81 84 CYS A N 1
ATOM 650 C CA . CYS A 1 84 ? 3.190 -3.747 -7.917 1.00 91.81 84 CYS A CA 1
ATOM 651 C C . CYS A 1 84 ? 3.415 -3.879 -9.433 1.00 91.81 84 CYS A C 1
ATOM 653 O O . CYS A 1 84 ? 3.087 -4.906 -10.024 1.00 91.81 84 CYS A O 1
ATOM 655 N N . ASP A 1 85 ? 3.948 -2.838 -10.077 1.00 87.44 85 ASP A N 1
ATOM 656 C CA . ASP A 1 85 ? 4.229 -2.845 -11.509 1.00 87.44 85 ASP A CA 1
ATOM 657 C C . ASP A 1 85 ? 5.190 -3.963 -11.909 1.00 87.44 85 ASP A C 1
ATOM 659 O O . ASP A 1 85 ? 6.238 -4.167 -11.293 1.00 87.44 85 ASP A O 1
ATOM 663 N N . LEU A 1 86 ? 4.865 -4.634 -13.014 1.00 82.19 86 LEU A N 1
ATOM 664 C CA . LEU A 1 86 ? 5.725 -5.660 -13.581 1.00 82.19 86 LEU A CA 1
ATOM 665 C C . LEU A 1 86 ? 7.020 -5.041 -14.126 1.00 82.19 86 LEU A C 1
ATOM 667 O O . LEU A 1 86 ? 7.014 -4.317 -15.124 1.00 82.19 86 LEU A O 1
ATOM 671 N N . LEU A 1 87 ? 8.143 -5.414 -13.517 1.00 78.62 87 LEU A N 1
ATOM 672 C CA . LEU A 1 87 ? 9.483 -5.231 -14.069 1.00 78.62 87 LEU A CA 1
ATOM 673 C C . LEU A 1 87 ? 9.915 -6.544 -14.727 1.00 78.62 87 LEU A C 1
ATOM 675 O O . LEU A 1 87 ? 10.121 -7.532 -14.027 1.00 78.62 87 LEU A O 1
ATOM 679 N N . SER A 1 88 ? 10.016 -6.596 -16.060 1.00 73.88 88 SER A N 1
ATOM 680 C CA . SER A 1 88 ? 10.427 -7.834 -16.740 1.00 73.88 88 SER A CA 1
ATOM 681 C C . SER A 1 88 ? 11.881 -8.183 -16.386 1.00 73.88 88 SER A C 1
ATOM 683 O O . SER A 1 88 ? 12.762 -7.376 -16.686 1.00 73.88 88 SER A O 1
ATOM 685 N N . PRO A 1 89 ? 12.164 -9.372 -15.817 1.00 67.31 89 PRO A N 1
ATOM 686 C CA . PRO A 1 89 ? 13.537 -9.805 -15.556 1.00 67.31 89 PRO A CA 1
ATOM 687 C C . PRO A 1 89 ? 14.269 -10.240 -16.838 1.00 67.31 89 PRO A C 1
ATOM 689 O O . PRO A 1 89 ? 15.493 -10.322 -16.850 1.00 67.31 89 PRO A O 1
ATOM 692 N N . PHE A 1 90 ? 13.529 -10.495 -17.925 1.00 69.69 90 PHE A N 1
ATOM 693 C CA . PHE A 1 90 ? 14.056 -10.924 -19.222 1.00 69.69 90 PHE A CA 1
ATOM 694 C C . PHE A 1 90 ? 13.541 -9.988 -20.324 1.00 69.69 90 PHE A C 1
ATOM 696 O O . PHE A 1 90 ? 12.528 -10.265 -20.977 1.00 69.69 90 PHE A O 1
ATOM 703 N N . PRO A 1 91 ? 14.163 -8.813 -20.498 1.00 64.44 91 PRO A N 1
ATOM 704 C CA . PRO A 1 91 ? 13.737 -7.858 -21.507 1.00 64.44 91 PRO A CA 1
ATOM 705 C C . PRO A 1 91 ? 14.018 -8.387 -22.919 1.00 64.44 91 PRO A C 1
ATOM 707 O O . PRO A 1 91 ? 15.171 -8.593 -23.280 1.00 64.44 91 PRO A O 1
ATOM 710 N N . ARG A 1 92 ? 12.977 -8.528 -23.753 1.00 70.00 92 ARG A N 1
ATOM 711 C CA . ARG A 1 92 ? 13.155 -8.633 -25.218 1.00 70.00 92 ARG A CA 1
ATOM 712 C C . ARG A 1 92 ? 13.686 -7.325 -25.819 1.00 70.00 92 ARG A C 1
ATOM 714 O O . ARG A 1 92 ? 14.373 -7.347 -26.829 1.00 70.00 92 ARG A O 1
ATOM 721 N N . ASP A 1 93 ? 13.361 -6.203 -25.178 1.00 81.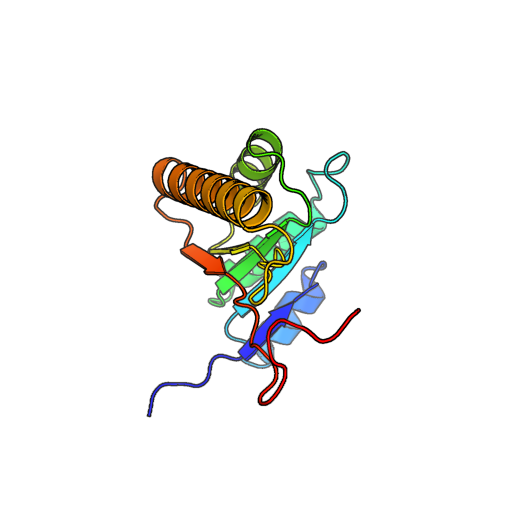38 93 ASP A N 1
ATOM 722 C CA . ASP A 1 93 ? 13.737 -4.846 -25.569 1.00 81.38 93 ASP A CA 1
ATOM 723 C C . ASP A 1 93 ? 14.375 -4.143 -24.363 1.00 81.38 93 ASP A C 1
ATOM 725 O O . ASP A 1 93 ? 13.686 -3.722 -23.426 1.00 81.38 93 ASP A O 1
ATOM 729 N N . GLN A 1 94 ? 15.708 -4.081 -24.360 1.00 80.31 94 GLN A N 1
ATOM 730 C CA . GLN A 1 94 ? 16.479 -3.488 -23.266 1.00 80.31 94 GLN A CA 1
ATOM 731 C C . GLN A 1 94 ? 16.207 -1.988 -23.114 1.00 80.31 94 GLN A C 1
ATOM 733 O O . GLN A 1 94 ? 16.126 -1.509 -21.985 1.00 80.31 94 GLN A O 1
ATOM 738 N N . ALA A 1 95 ? 16.006 -1.260 -24.218 1.00 83.81 95 ALA A N 1
ATOM 739 C CA . ALA A 1 95 ? 15.749 0.177 -24.181 1.00 83.81 95 ALA A CA 1
ATOM 740 C C . ALA A 1 95 ? 14.396 0.474 -23.523 1.00 83.81 95 ALA A C 1
ATOM 742 O O . ALA A 1 95 ? 14.297 1.333 -22.645 1.00 83.81 95 ALA A O 1
ATOM 743 N N . LYS A 1 96 ? 13.362 -0.301 -23.869 1.00 82.81 96 LYS A N 1
ATOM 744 C CA . LYS A 1 96 ? 12.043 -0.190 -23.234 1.00 82.81 96 LYS A CA 1
ATOM 745 C C . LYS A 1 96 ? 12.080 -0.525 -21.745 1.00 82.81 96 LYS A C 1
ATOM 747 O O . LYS A 1 96 ? 11.364 0.094 -20.960 1.00 82.81 96 LYS A O 1
ATOM 752 N N . VAL A 1 97 ? 12.888 -1.503 -21.337 1.00 81.94 97 VAL A N 1
ATOM 753 C CA . VAL A 1 97 ? 13.008 -1.859 -19.916 1.00 81.94 97 VAL A CA 1
ATOM 754 C C . VAL A 1 97 ? 13.802 -0.832 -19.124 1.00 81.94 97 VAL A C 1
ATOM 756 O O . VAL A 1 97 ? 13.348 -0.483 -18.037 1.00 81.94 97 VAL A O 1
ATOM 759 N N . ALA A 1 98 ? 14.888 -0.289 -19.673 1.00 84.62 98 ALA A N 1
ATOM 760 C CA . ALA A 1 98 ? 15.593 0.838 -19.064 1.00 84.62 98 ALA A CA 1
ATOM 761 C C . ALA A 1 98 ? 14.644 2.031 -18.866 1.00 84.62 98 ALA A C 1
ATOM 763 O O . ALA A 1 98 ? 14.494 2.514 -17.750 1.00 84.62 98 ALA A O 1
ATOM 764 N N . HIS A 1 99 ? 13.883 2.401 -19.901 1.00 86.75 99 HIS A N 1
ATOM 765 C CA . HIS A 1 99 ? 12.904 3.484 -19.810 1.00 86.75 99 HIS A CA 1
ATOM 766 C C . HIS A 1 99 ? 11.829 3.244 -18.734 1.00 86.75 99 HIS A C 1
ATOM 768 O O . HIS A 1 99 ? 11.514 4.140 -17.953 1.00 86.75 99 HIS A O 1
ATOM 774 N N . ASN A 1 100 ? 11.271 2.030 -18.657 1.00 86.00 100 ASN A N 1
ATOM 775 C CA . ASN A 1 100 ? 10.284 1.690 -17.628 1.00 86.00 100 ASN A CA 1
ATOM 776 C C . ASN A 1 100 ? 10.884 1.722 -16.218 1.00 86.00 100 ASN A C 1
ATOM 778 O O . ASN A 1 100 ? 10.211 2.140 -15.276 1.00 86.00 100 ASN A O 1
ATOM 782 N N . PHE A 1 101 ? 12.124 1.255 -16.066 1.00 87.31 101 PHE A N 1
ATOM 783 C CA . PHE A 1 101 ? 12.841 1.298 -14.799 1.00 87.31 101 PHE A CA 1
ATOM 784 C C . PHE A 1 101 ? 13.078 2.742 -14.358 1.00 87.31 101 PHE A C 1
ATOM 786 O O . PHE A 1 101 ? 12.733 3.081 -13.227 1.00 87.31 101 PHE A O 1
ATOM 793 N N . ASP A 1 102 ? 13.562 3.596 -15.260 1.00 90.69 102 ASP A N 1
ATOM 794 C CA . ASP A 1 102 ? 13.788 5.016 -14.993 1.00 90.69 102 ASP A CA 1
ATOM 795 C C . ASP A 1 102 ? 12.487 5.709 -14.584 1.00 90.69 102 ASP A C 1
ATOM 797 O O . ASP A 1 102 ? 12.446 6.367 -13.548 1.00 90.69 102 ASP A O 1
ATOM 801 N N . ALA A 1 103 ? 11.389 5.482 -15.313 1.00 90.75 103 ALA A N 1
ATOM 802 C CA . ALA A 1 103 ? 10.082 6.042 -14.968 1.00 90.75 103 ALA A CA 1
ATOM 803 C C . ALA A 1 103 ? 9.606 5.609 -13.566 1.00 90.75 103 ALA A C 1
ATOM 805 O O . ALA A 1 103 ? 9.093 6.421 -12.793 1.00 90.75 103 ALA A O 1
ATOM 806 N N . LEU A 1 104 ? 9.799 4.335 -13.210 1.00 90.69 104 LEU A N 1
ATOM 807 C CA . LEU A 1 104 ? 9.436 3.803 -11.894 1.00 90.69 104 LEU A CA 1
ATOM 808 C C . LEU A 1 104 ? 10.341 4.329 -10.778 1.00 90.69 104 LEU A C 1
ATOM 810 O O . LEU A 1 104 ? 9.865 4.552 -9.661 1.00 90.69 104 LEU A O 1
ATOM 814 N N . LEU A 1 105 ? 11.633 4.505 -11.047 1.00 92.56 105 LEU A N 1
ATOM 815 C CA . LEU A 1 105 ? 12.578 5.090 -10.104 1.00 92.56 105 LEU A CA 1
ATOM 816 C C . LEU A 1 105 ? 12.253 6.568 -9.874 1.00 92.56 105 LEU A C 1
ATOM 818 O O . LEU A 1 105 ? 12.124 6.976 -8.724 1.00 92.56 105 LEU A O 1
ATOM 822 N N . SER A 1 106 ? 12.018 7.337 -10.941 1.00 95.44 106 SER A N 1
ATOM 823 C CA . SER A 1 106 ? 11.610 8.743 -10.859 1.00 95.44 106 SER A CA 1
ATOM 824 C C . SER A 1 106 ? 10.328 8.922 -10.049 1.00 95.44 106 SER A C 1
ATOM 826 O O . SER A 1 106 ? 10.289 9.778 -9.167 1.00 95.44 106 SER A O 1
ATOM 828 N N . LEU A 1 107 ? 9.307 8.088 -10.279 1.00 95.56 107 LEU A N 1
ATOM 829 C CA . LEU A 1 107 ? 8.067 8.128 -9.502 1.00 95.56 107 LEU A CA 1
ATOM 830 C C . LEU A 1 107 ? 8.318 7.863 -8.010 1.00 95.56 107 LEU A C 1
ATOM 832 O O . LEU A 1 107 ? 7.809 8.595 -7.167 1.00 95.56 107 LEU A O 1
ATOM 836 N N . GLN A 1 108 ? 9.104 6.838 -7.671 1.00 95.69 108 GLN A N 1
ATOM 837 C CA . GLN A 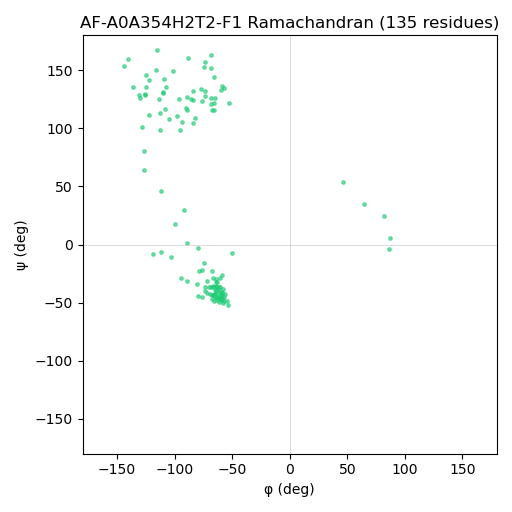1 108 ? 9.401 6.507 -6.272 1.00 95.69 108 GLN A CA 1
ATOM 838 C C . GLN A 1 108 ? 10.205 7.600 -5.572 1.00 95.69 108 GLN A C 1
ATOM 840 O O . GLN A 1 108 ? 9.873 7.945 -4.439 1.00 95.69 108 GLN A O 1
ATOM 845 N N . SER A 1 109 ? 11.219 8.159 -6.235 1.00 97.25 109 SER A N 1
ATO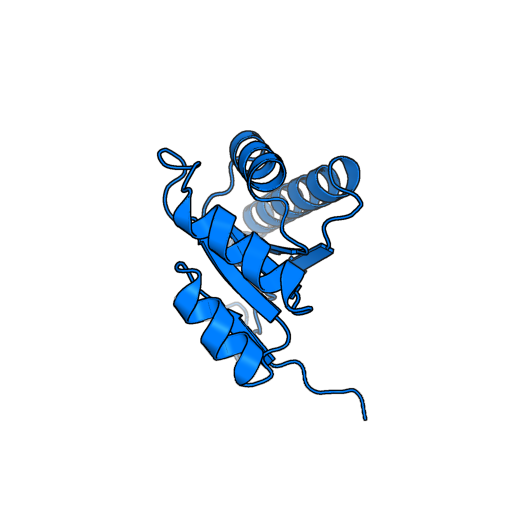M 846 C CA . SER A 1 109 ? 11.983 9.290 -5.705 1.00 97.25 109 SER A CA 1
ATOM 847 C C . SER A 1 109 ? 11.065 10.483 -5.454 1.00 97.2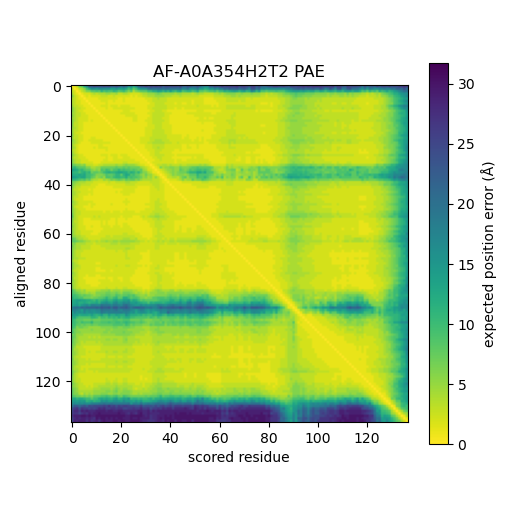5 109 SER A C 1
ATOM 849 O O . 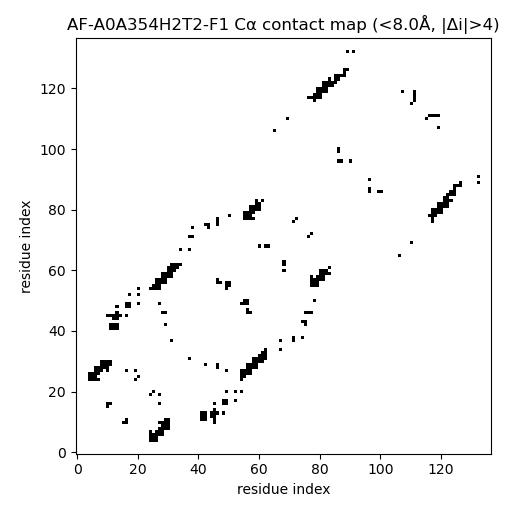SER A 1 109 ? 11.033 11.005 -4.347 1.00 97.25 109 SER A O 1
ATOM 851 N N . ALA A 1 110 ? 10.213 10.831 -6.423 1.00 98.06 110 ALA A N 1
ATOM 852 C CA . ALA A 1 110 ? 9.280 11.944 -6.286 1.00 98.06 110 ALA A CA 1
ATOM 853 C C . ALA A 1 110 ? 8.241 11.719 -5.167 1.00 98.06 110 ALA A C 1
ATOM 855 O O . ALA A 1 110 ? 7.876 12.661 -4.461 1.00 98.06 110 ALA A O 1
ATOM 856 N N . VAL A 1 111 ? 7.776 10.478 -4.968 1.00 98.00 111 VAL A N 1
ATOM 857 C CA . VAL A 1 111 ? 6.935 10.114 -3.816 1.00 98.00 111 VAL A CA 1
ATOM 858 C C . VAL A 1 111 ? 7.704 10.289 -2.512 1.00 98.00 111 VAL A C 1
ATOM 860 O O . VAL A 1 111 ? 7.161 10.877 -1.582 1.00 98.00 111 VAL A O 1
ATOM 863 N N . LYS A 1 112 ? 8.950 9.812 -2.432 1.00 97.75 112 LYS A N 1
ATOM 864 C CA . LYS A 1 112 ? 9.743 9.893 -1.202 1.00 97.75 112 LYS A CA 1
ATOM 865 C C . LYS A 1 112 ? 10.101 11.333 -0.833 1.00 97.75 112 LYS A C 1
ATOM 867 O O . LYS A 1 112 ? 10.071 11.664 0.349 1.00 97.75 112 LYS A O 1
ATOM 872 N N . ASP A 1 113 ? 10.370 12.175 -1.827 1.00 98.25 113 ASP A N 1
ATOM 873 C CA . ASP A 1 113 ? 10.658 13.599 -1.642 1.00 98.25 113 ASP A CA 1
ATOM 874 C C . ASP A 1 113 ? 9.429 14.362 -1.130 1.00 98.25 113 ASP A C 1
ATOM 876 O O . ASP A 1 113 ? 9.533 15.180 -0.216 1.00 98.25 113 ASP A O 1
ATOM 880 N N . ARG A 1 114 ? 8.244 14.090 -1.695 1.00 98.31 114 ARG A N 1
ATOM 881 C CA . ARG A 1 114 ? 6.997 14.780 -1.323 1.00 98.31 114 ARG A CA 1
ATOM 882 C C . ARG A 1 114 ? 6.357 14.234 -0.044 1.00 98.31 114 ARG A C 1
ATOM 884 O O . ARG A 1 114 ? 5.744 14.995 0.700 1.00 98.31 114 ARG A O 1
ATOM 891 N N . PHE A 1 115 ? 6.473 12.932 0.197 1.00 98.31 115 PHE A N 1
ATOM 892 C CA . PHE A 1 115 ? 5.839 12.214 1.303 1.00 98.31 115 PHE A CA 1
ATOM 893 C C . PHE A 1 115 ? 6.881 11.418 2.100 1.00 98.31 115 PHE A C 1
ATOM 895 O O . PHE A 1 115 ? 6.827 10.185 2.131 1.00 98.31 115 PHE A O 1
ATOM 902 N N . PRO A 1 116 ? 7.846 12.085 2.758 1.00 97.69 116 PRO A N 1
ATOM 903 C CA . PRO A 1 116 ? 8.952 11.408 3.437 1.00 97.69 116 PRO A CA 1
ATOM 904 C C . PRO A 1 116 ? 8.496 10.423 4.522 1.00 97.69 116 PRO A C 1
ATOM 906 O O . PRO A 1 116 ? 9.207 9.451 4.792 1.00 97.69 116 PRO A O 1
ATOM 909 N N . GLN A 1 117 ? 7.315 10.641 5.104 1.00 97.44 117 GLN A N 1
ATOM 910 C CA . GLN A 1 117 ? 6.684 9.783 6.105 1.00 97.44 117 GLN A CA 1
ATOM 911 C C . GLN A 1 117 ? 6.056 8.501 5.540 1.00 97.44 117 GLN A C 1
ATOM 913 O O . GLN A 1 117 ? 5.879 7.552 6.294 1.00 97.44 117 GLN A O 1
ATOM 918 N N . ILE A 1 118 ? 5.719 8.461 4.246 1.00 98.50 118 ILE A N 1
ATOM 919 C CA . ILE A 1 118 ? 5.115 7.280 3.620 1.00 98.50 118 ILE A CA 1
ATOM 920 C C . ILE A 1 118 ? 6.239 6.319 3.222 1.00 98.50 118 ILE A C 1
ATOM 922 O O . ILE A 1 118 ? 7.188 6.679 2.514 1.00 98.50 118 ILE A O 1
ATOM 926 N N . GLU A 1 119 ? 6.159 5.080 3.697 1.00 98.38 119 GLU A N 1
ATOM 927 C CA . GLU A 1 119 ? 7.077 4.018 3.291 1.00 98.38 119 GLU A CA 1
ATOM 928 C C . GLU A 1 119 ? 6.746 3.525 1.873 1.00 98.38 119 GLU A C 1
ATOM 930 O O . GLU A 1 119 ? 5.609 3.597 1.404 1.00 98.38 119 GLU A O 1
ATOM 935 N N . ILE A 1 120 ? 7.748 3.007 1.163 1.00 97.69 120 ILE A N 1
ATOM 936 C CA . ILE A 1 120 ? 7.569 2.469 -0.189 1.00 97.69 120 ILE A CA 1
ATOM 937 C C . ILE A 1 120 ? 7.823 0.966 -0.153 1.00 97.69 120 ILE A C 1
ATOM 939 O O . ILE A 1 120 ? 8.894 0.514 0.251 1.00 97.69 120 ILE A O 1
ATOM 943 N N . MET A 1 121 ? 6.843 0.20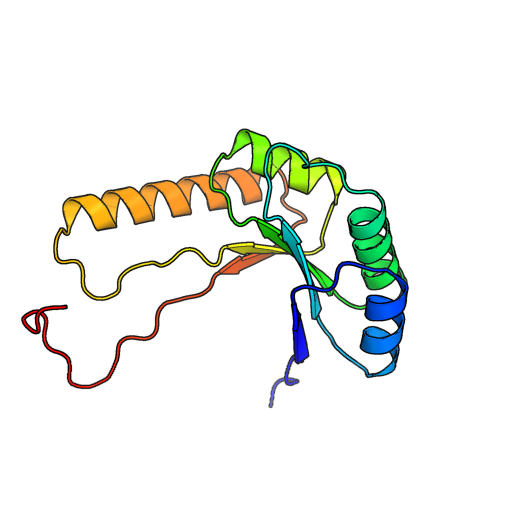0 -0.625 1.00 96.69 121 MET A N 1
ATOM 944 C CA . MET A 1 121 ? 6.958 -1.225 -0.906 1.00 96.69 121 MET A CA 1
ATOM 945 C C . MET A 1 121 ? 6.928 -1.447 -2.420 1.00 96.69 121 MET A C 1
ATOM 947 O O . MET A 1 121 ? 6.187 -0.784 -3.148 1.00 96.69 121 MET A O 1
ATOM 951 N N . ARG A 1 122 ? 7.724 -2.397 -2.910 1.00 93.00 122 ARG A N 1
ATOM 952 C CA . ARG A 1 122 ? 7.747 -2.766 -4.325 1.00 93.00 122 ARG A CA 1
ATOM 953 C C . ARG A 1 122 ? 7.784 -4.274 -4.483 1.00 93.00 122 ARG A C 1
ATOM 955 O O . ARG A 1 122 ? 8.576 -4.950 -3.830 1.00 93.00 122 ARG A O 1
ATOM 962 N N . SER A 1 123 ? 6.965 -4.775 -5.399 1.00 90.88 123 SER A N 1
ATOM 963 C CA . SER A 1 123 ? 7.082 -6.154 -5.864 1.00 90.88 123 SER A CA 1
ATOM 964 C C . SER A 1 123 ? 8.252 -6.283 -6.837 1.00 90.88 123 SER A C 1
ATOM 966 O O . SER A 1 123 ? 8.402 -5.474 -7.754 1.00 90.88 123 SER A O 1
ATOM 968 N N . LEU A 1 124 ? 9.077 -7.312 -6.648 1.00 86.44 124 LEU A N 1
ATOM 969 C CA . LEU A 1 124 ? 10.143 -7.672 -7.578 1.00 86.44 124 LEU A CA 1
ATOM 970 C C . LEU A 1 124 ? 9.784 -8.981 -8.274 1.00 86.44 124 LEU A C 1
ATOM 972 O O . LEU A 1 124 ? 9.430 -9.966 -7.626 1.00 86.44 124 LEU A O 1
ATOM 976 N N . SER A 1 125 ? 9.889 -8.993 -9.600 1.00 82.81 125 SER A N 1
ATOM 977 C CA . SER A 1 125 ? 9.667 -10.197 -10.394 1.00 82.81 125 SER A CA 1
ATOM 978 C C . SER A 1 125 ? 10.734 -11.238 -10.075 1.00 82.81 125 SER A C 1
ATOM 980 O O . SER A 1 125 ? 11.927 -10.968 -10.207 1.00 82.81 125 SER A O 1
ATOM 982 N N . VAL A 1 126 ? 10.307 -12.445 -9.710 1.00 82.94 126 VAL A N 1
ATOM 983 C CA . VAL A 1 126 ? 11.217 -13.578 -9.525 1.00 82.94 126 VAL A CA 1
ATOM 984 C C . VAL A 1 126 ? 11.341 -14.322 -10.859 1.00 82.94 126 VAL A C 1
ATOM 986 O O . VAL A 1 126 ? 10.332 -14.827 -11.362 1.00 82.94 126 VAL A O 1
ATOM 989 N N . PRO A 1 127 ? 12.537 -14.387 -11.473 1.00 77.62 127 PRO A N 1
ATOM 990 C CA . PRO A 1 127 ? 12.729 -15.161 -12.692 1.00 77.62 127 PRO A CA 1
ATOM 991 C C . PRO A 1 127 ? 12.535 -16.657 -12.416 1.00 77.62 127 PRO A C 1
ATOM 993 O O . PRO A 1 127 ? 12.928 -17.164 -11.366 1.00 77.62 127 PRO A O 1
ATOM 996 N N . ARG A 1 128 ? 11.958 -17.389 -13.374 1.00 74.00 128 ARG A N 1
ATOM 997 C CA . ARG A 1 128 ? 11.903 -18.855 -13.299 1.00 74.00 128 ARG A CA 1
ATOM 998 C C . ARG A 1 128 ? 13.286 -19.432 -13.590 1.00 74.00 128 ARG A C 1
ATOM 1000 O O . ARG A 1 128 ? 13.920 -19.059 -14.576 1.00 74.00 128 ARG A O 1
ATOM 1007 N N . THR A 1 129 ? 13.733 -20.362 -12.754 1.00 77.62 129 THR A N 1
ATOM 1008 C CA . THR A 1 129 ? 14.981 -21.102 -12.962 1.00 77.62 129 THR A CA 1
ATOM 1009 C C . THR A 1 129 ? 14.956 -21.829 -14.311 1.00 77.62 129 THR A C 1
ATOM 1011 O O . THR A 1 129 ? 13.963 -22.470 -14.646 1.00 77.62 129 THR A O 1
ATOM 1014 N N . GLY A 1 130 ? 16.048 -21.745 -15.076 1.00 69.56 130 GLY A N 1
ATOM 1015 C CA . GLY A 1 130 ? 16.237 -22.512 -16.314 1.00 69.56 130 GLY A CA 1
ATOM 1016 C C . GLY A 1 130 ? 15.658 -21.899 -17.594 1.00 69.56 130 GLY A C 1
ATOM 1017 O O . GLY A 1 130 ? 15.901 -22.450 -18.662 1.00 69.56 130 GLY A O 1
ATOM 1018 N N . ILE A 1 131 ? 14.956 -20.760 -17.531 1.00 60.22 131 ILE A N 1
ATOM 1019 C CA . ILE A 1 131 ? 14.538 -20.031 -18.739 1.00 60.22 131 ILE A CA 1
ATOM 1020 C C . ILE A 1 131 ? 15.698 -19.136 -19.194 1.00 60.22 131 ILE A C 1
ATOM 1022 O O . ILE A 1 131 ? 15.993 -18.116 -18.569 1.00 60.22 131 ILE A O 1
ATOM 1026 N N . SER A 1 132 ? 16.382 -19.547 -20.264 1.00 56.22 132 SER A N 1
ATOM 1027 C CA . SER A 1 132 ? 17.359 -18.716 -20.980 1.00 56.22 132 SER A CA 1
ATOM 1028 C C . SER A 1 132 ? 16.632 -17.645 -21.808 1.00 56.22 132 SER A C 1
ATOM 1030 O O . SER A 1 132 ? 15.475 -17.833 -22.176 1.00 56.22 132 SER A O 1
ATOM 1032 N N . GLN A 1 133 ? 17.311 -16.538 -22.134 1.00 54.03 133 GLN A N 1
ATOM 1033 C CA . GLN A 1 133 ? 16.804 -15.342 -22.846 1.00 54.03 133 GLN A CA 1
ATOM 1034 C C . GLN A 1 133 ? 16.024 -15.593 -24.162 1.00 54.03 133 GLN A C 1
ATOM 1036 O O . GLN A 1 133 ? 15.478 -14.652 -24.735 1.00 54.03 133 GLN A O 1
ATOM 1041 N N . THR A 1 134 ? 15.976 -16.826 -24.663 1.00 51.06 134 THR A N 1
ATOM 1042 C CA . THR A 1 134 ? 15.473 -17.208 -25.988 1.00 51.06 134 THR A CA 1
ATOM 1043 C C . THR A 1 134 ? 14.082 -17.834 -26.030 1.00 51.06 134 THR A C 1
ATOM 1045 O O . THR A 1 134 ? 13.538 -17.966 -27.129 1.00 51.06 134 THR A O 1
ATOM 1048 N N . ASP A 1 135 ? 13.472 -18.200 -24.902 1.00 42.69 135 ASP A N 1
ATOM 1049 C CA . ASP A 1 135 ? 12.199 -18.924 -24.968 1.00 42.69 135 ASP A CA 1
ATOM 1050 C C . ASP A 1 135 ? 11.016 -17.968 -25.157 1.00 42.69 135 ASP A C 1
ATOM 1052 O O . ASP A 1 135 ? 10.643 -17.175 -24.289 1.00 42.69 135 ASP A O 1
ATOM 1056 N N . LYS A 1 136 ? 10.460 -18.030 -26.371 1.00 39.88 136 LYS A N 1
ATOM 1057 C CA . LYS A 1 136 ? 9.292 -17.280 -26.832 1.00 39.88 136 LYS A CA 1
ATOM 1058 C C . LYS A 1 136 ? 8.117 -17.459 -25.864 1.00 39.88 136 LYS A C 1
ATOM 1060 O O . LYS A 1 136 ? 7.625 -18.571 -25.691 1.00 39.88 136 LYS A O 1
ATOM 1065 N N . ILE A 1 137 ? 7.634 -16.337 -25.325 1.00 41.28 137 ILE A N 1
ATOM 1066 C CA . ILE A 1 137 ? 6.224 -16.155 -24.947 1.00 41.28 137 ILE A CA 1
ATOM 1067 C C . ILE A 1 137 ? 5.534 -15.439 -26.099 1.00 41.28 137 ILE A C 1
ATOM 1069 O O . ILE A 1 137 ? 6.039 -14.344 -26.479 1.00 41.28 137 ILE A O 1
#

Mean predicted aligned error: 5.48 Å

Foldseek 3Di:
DDDDAAEEEQDQAQVVLVVCVVVVHQEYEHEDDDLVPLDDPRNLNNQVSCVVSNHFYEYEYPDQDLVSVVVNCVRNVGQEYEDEDDQDPQDPDPVVNVVVVVSVVVSVVVCCVVPVRYHYHYDDDDDDPPDDSPDDD

Secondary structure (DSSP, 8-state):
-PPPPPEEE---SHHHHHHHHHTT-SEEEEEE--GGG---HHHHHHHHHHHHTTSEEEEEES---HHHHHHHHHHH--SEEEE-----SS-SSHHHHHHHHHHHHHHHHHHHHH-TTSEEEE--PPPPTT--TT---

Solvent-accessible surface area (backbone atoms only — not comparable to full-atom values): 8093 Å² total; per-residue (Å²): 132,82,84,84,81,42,72,52,71,68,49,55,41,43,70,59,37,52,58,40,49,78,72,65,41,43,31,44,20,30,64,46,80,50,84,91,62,65,86,48,69,50,43,40,47,19,36,51,50,29,47,76,72,74,29,44,16,33,36,31,61,72,67,83,55,63,72,59,50,50,54,44,48,72,71,47,61,42,50,24,41,39,48,71,64,88,57,74,83,72,58,94,47,60,68,63,47,52,52,53,49,50,55,54,48,52,51,52,50,53,46,42,72,76,37,70,84,40,42,81,45,70,57,76,66,79,75,69,86,88,71,60,99,76,75,85,128

Nearest PDB structures (foldseek):
  4q7i-assembly1_A  TM=6.139E-01  e=7.716E-04  Escherichia coli K-12
  4xsl-assembly2_C  TM=6.025E-01  e=3.160E-03  Pseudomonas cichorii
  1xbz-assembly1_A  TM=5.763E-01  e=1.068E-02  Escherichia coli
  3vpa-assembly2_B  TM=3.806E-01  e=2.036E-01  Staphylococcus aureus subsp. aureus Mu50
  6rvm-assembly2_B  TM=3.770E-01  e=8.337E-01  Staphylococcus aureus

pLDDT: mean 90.34, std 12.86, range [39.88, 98.75]